Protein AF-A0A357B0D9-F1 (afdb_monomer_lite)

pLDDT: mean 91.03, std 8.88, range [51.78, 98.38]

Secondary structure (DSSP, 8-state):
---PPPSS--GGGTHHHHHHHHHHTTTT-----TTS-----PPPPPPTTSPPPHHHHHHTT-

Sequence (62 aa):
MMKELPKVYDPKQVEKKIYDMWIEGNYFHAERDPDKTPFTIVIPPPNVTGQLHLGHAFDETI

Foldseek 3Di:
DDDDDDPDDDCVVPVVVVVVVCVVVVVVDDDDDPVDDDDDDDDPDDDPPDDDDVVSVVVVVD

Radius of gyration: 17.53 Å; chains: 1; bounding box: 48×26×40 Å

Structure (mmCIF, N/CA/C/O backbone):
data_AF-A0A357B0D9-F1
#
_entry.id   AF-A0A357B0D9-F1
#
loop_
_atom_site.group_PDB
_atom_site.id
_atom_site.type_symbol
_atom_site.label_atom_id
_atom_site.label_alt_id
_atom_site.label_comp_id
_atom_site.label_asym_id
_atom_site.label_entity_id
_atom_site.label_seq_id
_atom_site.pdbx_PDB_ins_code
_atom_site.Cartn_x
_atom_site.Cartn_y
_atom_site.Cartn_z
_atom_site.occupancy
_atom_site.B_iso_or_equiv
_atom_site.auth_seq_id
_atom_site.auth_comp_id
_atom_site.auth_asym_id
_atom_site.auth_atom_id
_atom_site.pdbx_PDB_model_num
ATOM 1 N N . MET A 1 1 ? -35.637 7.095 2.201 1.00 51.78 1 MET A N 1
ATOM 2 C CA . MET A 1 1 ? -35.017 7.935 3.248 1.00 51.78 1 MET A CA 1
ATOM 3 C C . MET A 1 1 ? -33.602 8.263 2.807 1.00 51.78 1 MET A C 1
ATOM 5 O O . MET A 1 1 ? -32.896 7.341 2.413 1.00 51.78 1 MET A O 1
ATOM 9 N N . MET A 1 2 ? -33.216 9.539 2.795 1.00 58.72 2 MET A N 1
ATOM 10 C CA . MET A 1 2 ? -31.840 9.941 2.487 1.00 58.72 2 MET A CA 1
ATOM 11 C C . MET A 1 2 ? -30.955 9.541 3.668 1.00 58.72 2 MET A C 1
ATOM 13 O O . MET A 1 2 ? -31.266 9.873 4.809 1.00 58.72 2 MET A O 1
ATOM 17 N N . LYS A 1 3 ? -29.907 8.759 3.411 1.00 77.44 3 LYS A N 1
ATOM 18 C CA . LYS A 1 3 ? -28.964 8.346 4.450 1.00 77.44 3 LYS A CA 1
ATOM 19 C C . LYS A 1 3 ? -27.987 9.501 4.660 1.00 77.44 3 LYS A C 1
ATOM 21 O O . LYS A 1 3 ? -27.153 9.746 3.794 1.00 77.44 3 LYS A O 1
ATOM 26 N N . GLU A 1 4 ? -28.139 10.241 5.754 1.00 84.88 4 GLU A N 1
ATOM 27 C CA . GLU A 1 4 ? -27.206 11.315 6.106 1.00 84.88 4 GLU A CA 1
ATOM 28 C C . GLU A 1 4 ? -25.829 10.741 6.460 1.00 84.88 4 GLU A C 1
ATOM 30 O O . GLU A 1 4 ? -25.721 9.677 7.080 1.00 84.88 4 GLU A O 1
ATOM 35 N N . LEU A 1 5 ? -24.770 11.437 6.040 1.00 88.75 5 LEU A N 1
ATOM 36 C CA . LEU A 1 5 ? -23.401 11.064 6.380 1.00 88.75 5 LEU A CA 1
ATOM 37 C C . LEU A 1 5 ? -23.121 11.390 7.856 1.00 88.75 5 LEU A C 1
ATOM 39 O O . LEU A 1 5 ? -23.539 12.447 8.337 1.00 88.75 5 LEU A O 1
ATOM 43 N N . PRO A 1 6 ? -22.394 10.521 8.582 1.00 89.69 6 PRO A N 1
ATOM 44 C CA . PRO A 1 6 ? -21.949 10.829 9.933 1.00 89.69 6 PRO A CA 1
ATOM 45 C C . PRO A 1 6 ? -21.134 12.124 9.968 1.00 89.69 6 PRO A C 1
ATOM 47 O O . PRO A 1 6 ? -20.348 12.404 9.066 1.00 89.69 6 PRO A O 1
ATOM 50 N N . LYS A 1 7 ? -21.269 12.891 11.054 1.00 93.19 7 LYS A N 1
ATOM 51 C CA . LYS A 1 7 ? -20.486 14.123 11.255 1.00 93.19 7 LYS A CA 1
ATOM 52 C C . LYS A 1 7 ? -18.988 13.861 11.441 1.00 93.19 7 LYS A C 1
ATOM 54 O O . LYS A 1 7 ? -18.187 14.759 11.216 1.00 93.19 7 LYS A O 1
ATOM 59 N N . VAL A 1 8 ? -18.627 12.657 11.886 1.00 95.75 8 VAL A N 1
ATOM 60 C CA . VAL A 1 8 ? -17.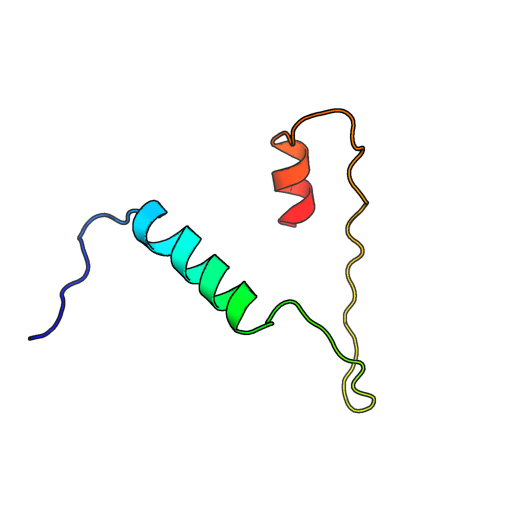243 12.227 12.110 1.00 95.75 8 VAL A CA 1
ATOM 61 C C . VAL A 1 8 ? -16.958 11.032 11.215 1.00 95.75 8 VAL A C 1
ATOM 63 O O . VAL A 1 8 ? -17.728 10.072 11.194 1.00 95.75 8 VAL A O 1
ATOM 66 N N . TYR A 1 9 ? -15.851 11.103 10.484 1.00 94.69 9 TYR A N 1
ATOM 67 C CA . TYR A 1 9 ? -15.384 10.020 9.632 1.00 94.69 9 TYR A CA 1
ATOM 68 C C . TYR A 1 9 ? -14.704 8.923 10.461 1.00 94.69 9 TYR A C 1
ATOM 70 O O . TYR A 1 9 ? -13.855 9.216 11.301 1.00 94.69 9 TYR A O 1
ATOM 78 N N . ASP A 1 10 ? -15.062 7.667 10.196 1.00 95.00 10 ASP A N 1
ATOM 79 C CA . ASP A 1 10 ? -14.411 6.480 10.754 1.00 95.00 10 ASP A CA 1
ATOM 80 C C . ASP A 1 10 ? -13.823 5.638 9.606 1.00 95.00 10 ASP A C 1
ATOM 82 O O . ASP A 1 10 ? -14.578 4.951 8.906 1.00 95.00 10 ASP A O 1
ATOM 86 N N . PRO A 1 11 ? -12.492 5.668 9.395 1.00 96.88 11 PRO A N 1
ATOM 87 C CA . PRO A 1 11 ? -11.844 4.928 8.314 1.00 96.88 11 PRO A CA 1
ATOM 88 C C . PRO A 1 11 ? -12.090 3.420 8.381 1.00 96.88 11 PRO A C 1
ATOM 90 O O . PRO A 1 11 ? -12.223 2.766 7.345 1.00 96.88 11 PRO A O 1
ATOM 93 N N . LYS A 1 12 ? -12.257 2.859 9.587 1.00 96.19 12 LYS A N 1
ATOM 94 C CA . LYS A 1 12 ? -12.447 1.412 9.779 1.00 96.19 12 LYS A CA 1
ATOM 95 C C . LYS A 1 12 ? -13.737 0.898 9.146 1.00 96.19 12 LYS A C 1
ATOM 97 O O . LYS A 1 12 ? -13.830 -0.285 8.826 1.00 96.19 12 LYS A O 1
ATOM 102 N N . GLN A 1 13 ? -14.725 1.771 8.945 1.00 94.38 13 GLN A N 1
ATOM 103 C CA . GLN A 1 13 ? -15.985 1.424 8.283 1.00 94.38 13 GLN A CA 1
ATOM 104 C C . GLN A 1 13 ? -15.860 1.366 6.754 1.00 94.38 13 GLN A C 1
ATOM 106 O O . GLN A 1 13 ? -16.780 0.887 6.087 1.00 94.38 13 GLN A O 1
ATOM 111 N N . VAL A 1 14 ? -14.752 1.861 6.190 1.00 95.44 14 VAL A N 1
ATOM 112 C CA . VAL A 1 14 ? -14.590 2.064 4.746 1.00 95.44 14 VAL A CA 1
ATOM 113 C C . VAL A 1 14 ? -13.394 1.300 4.188 1.00 95.44 14 VAL A C 1
ATOM 115 O O . VAL A 1 14 ? -13.564 0.587 3.202 1.00 95.44 14 VAL A O 1
ATOM 118 N N . GLU A 1 15 ? -12.221 1.389 4.819 1.00 97.94 15 GLU A N 1
ATOM 119 C CA . GLU A 1 15 ? -10.947 0.872 4.290 1.00 97.94 15 GLU A CA 1
ATOM 120 C C . GLU A 1 15 ? -11.036 -0.590 3.846 1.00 97.94 15 GLU A C 1
ATOM 122 O O . GLU A 1 15 ? -10.771 -0.898 2.684 1.00 97.94 15 GLU A O 1
ATOM 127 N N . LYS A 1 16 ? -11.497 -1.485 4.733 1.00 97.56 16 LYS A N 1
ATOM 128 C CA . LYS A 1 16 ? -11.604 -2.913 4.404 1.00 97.56 16 LYS A CA 1
ATOM 129 C C . LYS A 1 16 ? -12.562 -3.156 3.237 1.00 97.56 16 LYS A C 1
ATOM 131 O O . LYS A 1 16 ? -12.231 -3.898 2.325 1.00 97.56 16 LYS A O 1
ATOM 136 N N . LYS A 1 17 ? -13.730 -2.507 3.243 1.00 97.19 17 LYS A N 1
ATOM 137 C CA . LYS A 1 17 ? -14.741 -2.677 2.190 1.00 97.19 17 LYS A CA 1
ATOM 138 C C . LYS A 1 17 ? -14.209 -2.239 0.824 1.00 97.19 17 LYS A C 1
ATOM 140 O O . LYS A 1 17 ? -14.488 -2.895 -0.174 1.00 97.19 17 LYS A O 1
ATOM 145 N N . ILE A 1 18 ? -13.496 -1.115 0.770 1.00 98.19 18 ILE A N 1
ATOM 146 C CA . ILE A 1 18 ? -12.925 -0.602 -0.479 1.00 98.19 18 ILE A CA 1
ATOM 147 C C . ILE A 1 18 ? -11.803 -1.512 -0.969 1.00 98.19 18 ILE A C 1
ATOM 149 O O . ILE A 1 18 ? -11.765 -1.829 -2.154 1.00 98.19 18 ILE A O 1
ATOM 153 N N . TYR A 1 19 ? -10.940 -1.978 -0.066 1.00 98.06 19 TYR A N 1
ATOM 154 C CA . TYR A 1 19 ? -9.885 -2.916 -0.428 1.00 98.06 19 TYR A CA 1
ATOM 155 C C . TYR A 1 19 ? -10.457 -4.238 -0.954 1.00 98.06 19 TYR A C 1
ATOM 157 O O . TYR A 1 19 ? -10.060 -4.683 -2.027 1.00 98.06 19 TYR A O 1
ATOM 165 N N . ASP A 1 20 ? -11.445 -4.818 -0.261 1.00 98.12 20 ASP A N 1
ATOM 166 C CA . ASP A 1 20 ? -12.138 -6.032 -0.708 1.00 98.12 20 ASP A CA 1
ATOM 167 C C . ASP A 1 20 ? -12.757 -5.822 -2.103 1.00 98.12 20 ASP A C 1
ATOM 169 O O . ASP A 1 20 ? -12.545 -6.634 -2.997 1.00 98.12 20 ASP A O 1
ATOM 173 N N . MET A 1 21 ? -13.433 -4.688 -2.334 1.00 98.31 21 MET A N 1
ATOM 174 C CA . MET A 1 21 ? -13.983 -4.326 -3.647 1.00 98.31 21 MET A CA 1
ATOM 175 C C . MET A 1 21 ? -12.898 -4.252 -4.734 1.00 98.31 21 MET A C 1
ATOM 177 O O . MET A 1 21 ? -13.135 -4.685 -5.864 1.00 98.31 21 MET A O 1
ATOM 181 N N . TRP A 1 22 ? -11.714 -3.713 -4.422 1.00 98.38 22 TRP A N 1
ATOM 182 C CA 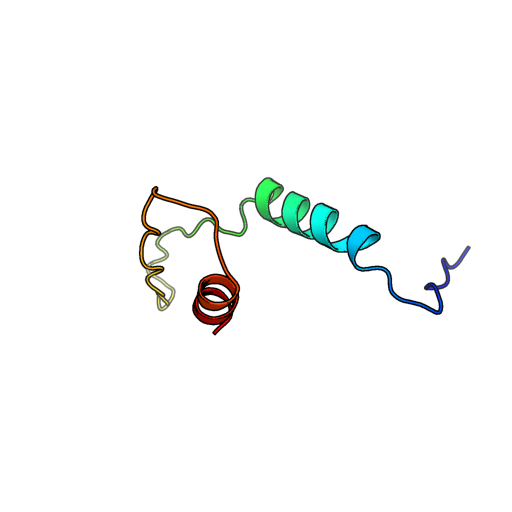. TRP A 1 22 ? -10.605 -3.660 -5.375 1.00 98.38 22 TRP A CA 1
ATOM 183 C C . TRP A 1 22 ? -10.063 -5.046 -5.738 1.00 98.38 22 TRP A C 1
ATOM 185 O O . TRP A 1 22 ? -9.763 -5.311 -6.905 1.00 98.38 22 TRP A O 1
ATOM 195 N N . ILE A 1 23 ? -9.967 -5.930 -4.746 1.00 98.06 23 ILE A N 1
ATOM 196 C CA . ILE A 1 23 ? -9.525 -7.314 -4.933 1.00 98.06 23 ILE A CA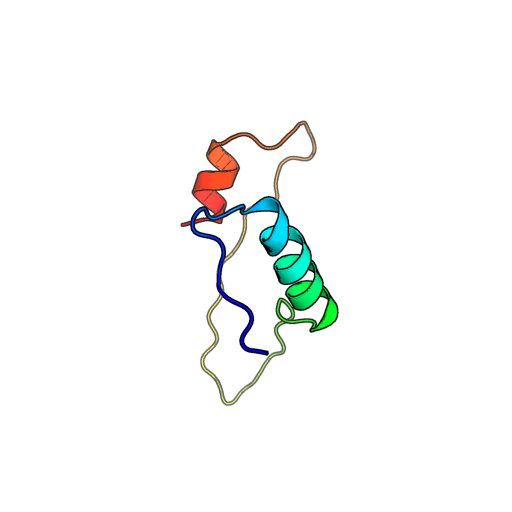 1
ATOM 197 C C . ILE A 1 23 ? -10.564 -8.108 -5.733 1.00 98.06 23 ILE A C 1
ATOM 199 O O . ILE A 1 23 ? -10.220 -8.714 -6.745 1.00 98.06 23 ILE A O 1
ATOM 203 N N . G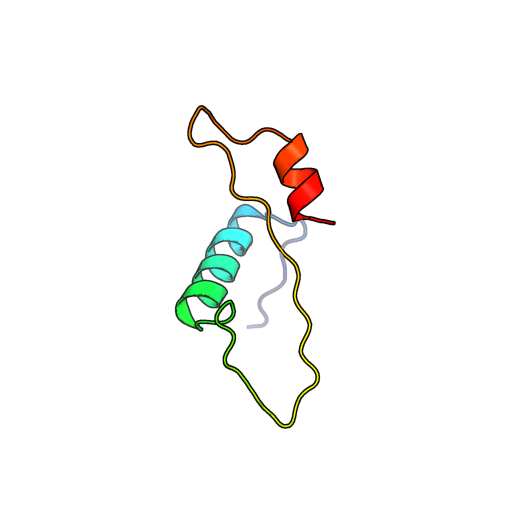LU A 1 24 ? -11.834 -8.069 -5.327 1.00 98.25 24 GLU A N 1
ATOM 204 C CA . GLU A 1 24 ? -12.935 -8.793 -5.979 1.00 98.25 24 GLU A CA 1
ATOM 205 C C . GLU A 1 24 ? -13.144 -8.355 -7.432 1.00 98.25 24 GLU A C 1
ATOM 207 O O . GLU A 1 24 ? -13.418 -9.184 -8.299 1.00 98.25 24 GLU A O 1
ATOM 212 N N . GLY A 1 25 ? -12.985 -7.060 -7.717 1.00 98.00 25 GLY A N 1
ATOM 213 C CA . GLY A 1 25 ? -13.069 -6.528 -9.076 1.00 98.00 25 GLY A CA 1
ATOM 214 C C . GLY A 1 25 ? -11.801 -6.705 -9.913 1.00 98.00 25 GLY A C 1
ATOM 215 O O . GLY A 1 25 ? -11.773 -6.240 -11.051 1.00 98.00 25 GLY A O 1
ATOM 216 N N . ASN A 1 26 ? -10.764 -7.359 -9.379 1.00 97.44 26 ASN A N 1
ATOM 217 C CA . ASN A 1 26 ? -9.486 -7.596 -10.053 1.00 97.44 26 ASN A CA 1
ATOM 218 C C . ASN A 1 26 ? -8.804 -6.305 -10.558 1.00 97.44 26 ASN A C 1
ATOM 220 O O . ASN A 1 26 ? -8.138 -6.299 -11.592 1.00 97.44 26 ASN A O 1
ATOM 224 N N . TYR A 1 27 ? -8.975 -5.191 -9.839 1.00 96.69 27 TYR A N 1
ATOM 225 C CA . TYR A 1 27 ? -8.551 -3.867 -10.312 1.00 96.69 27 TYR A CA 1
ATOM 226 C C . TYR A 1 27 ? -7.029 -3.656 -10.296 1.00 96.69 27 TYR A C 1
ATOM 228 O O . TYR A 1 27 ? -6.535 -2.754 -10.966 1.00 96.69 27 TYR A O 1
ATOM 236 N N . PHE A 1 28 ? -6.283 -4.479 -9.554 1.00 94.81 28 PHE A N 1
ATOM 237 C CA . PHE A 1 28 ? -4.815 -4.451 -9.540 1.00 94.81 28 PHE A CA 1
ATOM 238 C C . PHE A 1 28 ? -4.181 -5.254 -10.684 1.00 94.81 28 PHE A C 1
ATOM 240 O O . PHE A 1 28 ? -2.967 -5.198 -10.872 1.00 94.81 28 PHE A O 1
ATOM 247 N N . HIS A 1 29 ? -4.976 -6.015 -11.439 1.00 95.00 29 HIS A N 1
ATOM 248 C CA . HIS A 1 29 ? -4.477 -6.812 -12.551 1.00 95.00 29 HIS A CA 1
ATOM 249 C C . HIS A 1 29 ? -4.320 -5.959 -13.805 1.00 95.00 29 HIS A C 1
ATOM 251 O O . HIS A 1 29 ? -5.267 -5.318 -14.261 1.00 95.00 29 HIS A O 1
ATOM 257 N N . ALA A 1 30 ? -3.126 -5.988 -14.388 1.00 93.19 30 ALA A N 1
ATOM 258 C CA . ALA A 1 30 ? -2.830 -5.314 -15.641 1.00 93.19 30 ALA A CA 1
ATOM 259 C C . ALA A 1 30 ? -2.638 -6.343 -16.760 1.00 93.19 30 ALA A C 1
ATOM 261 O O . ALA A 1 30 ? -1.826 -7.258 -16.642 1.00 93.19 30 ALA A O 1
ATOM 262 N N . GLU A 1 31 ? -3.350 -6.148 -17.869 1.00 93.75 31 GLU A N 1
ATOM 263 C CA . GLU A 1 31 ? -3.143 -6.879 -19.121 1.00 93.75 31 GLU A CA 1
ATOM 264 C C . GLU A 1 31 ? -2.441 -5.988 -20.143 1.00 93.75 31 GLU A C 1
ATOM 266 O O . GLU A 1 31 ? -2.660 -4.773 -20.195 1.00 93.75 31 GLU A O 1
ATOM 271 N N . ARG A 1 32 ? -1.601 -6.592 -20.988 1.00 92.25 32 ARG A N 1
ATOM 272 C CA . ARG A 1 32 ? -0.929 -5.856 -22.062 1.00 92.25 32 ARG A CA 1
ATOM 273 C C . ARG A 1 32 ? -1.951 -5.438 -23.116 1.00 92.25 32 ARG A C 1
ATOM 275 O O . ARG A 1 32 ? -2.484 -6.278 -23.833 1.00 92.25 32 ARG A O 1
ATOM 282 N N . ASP A 1 33 ? -2.116 -4.133 -23.274 1.00 95.31 33 ASP A N 1
ATOM 283 C CA . ASP A 1 33 ? -2.933 -3.524 -24.319 1.00 95.31 33 ASP A CA 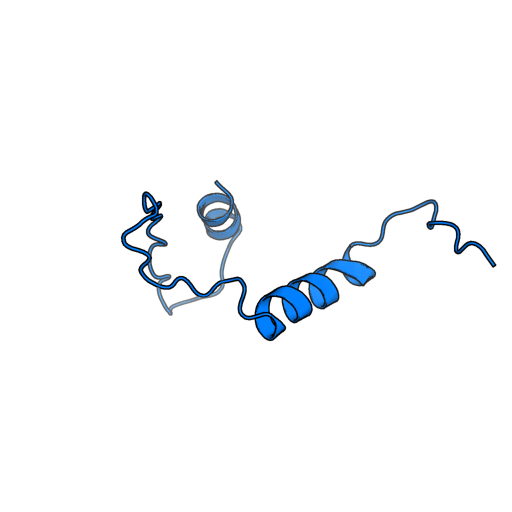1
ATOM 284 C C . ASP A 1 33 ? -2.024 -2.776 -25.316 1.00 95.31 33 ASP A C 1
ATOM 286 O O . ASP A 1 33 ? -1.440 -1.755 -24.945 1.00 95.31 33 ASP A O 1
ATOM 290 N N . PRO A 1 34 ? -1.838 -3.282 -26.553 1.00 95.56 34 PRO A N 1
ATOM 291 C CA . PRO A 1 34 ? -0.996 -2.637 -27.563 1.00 95.56 34 PRO A CA 1
ATOM 292 C C . PRO A 1 34 ? -1.451 -1.229 -27.967 1.00 95.56 34 PRO A C 1
ATOM 294 O O . PRO A 1 34 ? -0.624 -0.464 -28.462 1.00 95.56 34 PRO A O 1
ATOM 297 N N . ASP A 1 35 ? -2.724 -0.888 -27.750 1.00 97.62 35 ASP A N 1
ATOM 298 C CA . ASP A 1 35 ? -3.300 0.405 -28.132 1.00 97.62 35 ASP A CA 1
ATOM 299 C C . ASP A 1 35 ? -3.126 1.475 -27.038 1.00 97.62 35 ASP A C 1
ATOM 301 O O . ASP A 1 35 ? -3.497 2.637 -27.227 1.00 97.62 35 ASP A O 1
ATOM 305 N N . LYS A 1 36 ? -2.550 1.111 -25.883 1.00 96.31 36 LYS A N 1
ATOM 306 C CA . LYS A 1 36 ? -2.317 2.015 -24.750 1.00 96.31 36 LYS A CA 1
ATOM 307 C C . LYS A 1 36 ? -0.832 2.174 -24.456 1.00 96.31 36 LYS A C 1
ATOM 309 O O . LYS A 1 36 ? -0.049 1.231 -24.526 1.00 96.31 36 LYS A O 1
ATOM 314 N N . THR A 1 37 ? -0.452 3.375 -24.031 1.00 96.38 37 THR A N 1
ATOM 315 C CA . THR A 1 37 ? 0.891 3.619 -23.497 1.00 96.38 37 THR A CA 1
ATOM 316 C C . THR A 1 37 ? 0.991 3.018 -22.092 1.00 96.38 37 THR A C 1
ATOM 318 O O . THR A 1 37 ? 0.229 3.435 -21.216 1.00 96.38 37 THR A O 1
ATOM 321 N N . PRO A 1 38 ? 1.902 2.060 -21.842 1.00 95.00 38 PRO A N 1
ATOM 322 C CA . PRO A 1 38 ? 2.056 1.468 -20.522 1.00 95.00 38 PRO A CA 1
ATOM 323 C C . PRO A 1 38 ? 2.698 2.455 -19.543 1.00 95.00 38 PRO A C 1
ATOM 325 O O . PRO A 1 38 ? 3.556 3.259 -19.913 1.00 95.00 38 PRO A O 1
ATOM 328 N N . PHE A 1 39 ? 2.321 2.334 -18.274 1.00 94.56 39 PHE A N 1
ATOM 329 C CA . PHE A 1 39 ? 3.006 2.954 -17.149 1.00 94.56 39 PHE A CA 1
ATOM 330 C C . PHE A 1 39 ? 3.349 1.861 -16.141 1.00 94.56 39 PHE A C 1
ATOM 332 O O . PHE A 1 39 ? 2.480 1.079 -15.757 1.00 94.56 39 PHE A O 1
ATOM 339 N N . THR A 1 40 ? 4.616 1.800 -15.740 1.00 93.62 40 THR A N 1
ATOM 340 C CA . THR A 1 40 ? 5.132 0.738 -14.876 1.00 93.62 40 THR A CA 1
ATOM 341 C C . THR A 1 40 ? 5.901 1.359 -13.724 1.00 93.62 40 THR A C 1
ATOM 343 O O . THR A 1 40 ? 6.820 2.145 -13.948 1.00 93.62 40 THR A O 1
ATOM 346 N N . ILE A 1 41 ? 5.552 0.959 -12.505 1.00 93.81 41 ILE A N 1
ATOM 347 C CA . ILE A 1 41 ? 6.319 1.226 -11.287 1.00 93.81 41 ILE A CA 1
ATOM 348 C C . ILE A 1 41 ? 6.815 -0.123 -10.771 1.00 93.81 41 ILE A C 1
ATOM 350 O O . ILE A 1 41 ? 6.066 -1.100 -10.761 1.00 93.81 41 ILE A O 1
ATOM 354 N N . VAL A 1 42 ? 8.087 -0.190 -10.383 1.00 92.31 42 VAL A N 1
ATOM 355 C CA . VAL A 1 42 ? 8.673 -1.387 -9.773 1.00 92.31 42 VAL A CA 1
ATOM 356 C C . VAL A 1 42 ? 8.626 -1.220 -8.263 1.00 92.31 42 VAL A C 1
ATOM 358 O O . VAL A 1 42 ? 9.253 -0.307 -7.738 1.00 92.31 42 VAL A O 1
ATOM 361 N N . ILE A 1 43 ? 7.922 -2.124 -7.588 1.00 89.88 43 ILE A N 1
ATOM 362 C CA . ILE A 1 43 ? 7.927 -2.220 -6.128 1.00 89.88 43 ILE A CA 1
ATOM 363 C C . ILE A 1 43 ? 9.093 -3.132 -5.715 1.00 89.88 43 ILE A C 1
ATOM 365 O O . ILE A 1 43 ? 9.146 -4.283 -6.173 1.00 89.88 43 ILE A O 1
ATOM 369 N N . PRO A 1 44 ? 10.056 -2.656 -4.905 1.00 83.69 44 PRO A N 1
ATOM 370 C CA . PRO A 1 44 ? 11.161 -3.487 -4.451 1.00 83.69 44 PRO A CA 1
ATOM 371 C C . PRO A 1 44 ? 10.622 -4.619 -3.559 1.00 83.69 44 PRO A C 1
ATOM 373 O O . PRO A 1 44 ? 9.874 -4.364 -2.617 1.00 83.69 44 PRO A O 1
ATOM 376 N N . PRO A 1 45 ? 10.983 -5.890 -3.814 1.00 83.88 45 PRO A N 1
ATOM 377 C CA . PRO A 1 45 ? 10.488 -6.988 -2.997 1.00 83.88 45 PRO A CA 1
ATOM 378 C C . PRO A 1 45 ? 10.980 -6.823 -1.549 1.00 83.88 45 PRO A C 1
ATOM 380 O O . PRO A 1 45 ? 12.187 -6.663 -1.332 1.00 83.88 45 PRO A O 1
ATOM 383 N N . PRO A 1 46 ? 10.087 -6.884 -0.545 1.00 78.25 46 PRO A N 1
ATOM 384 C CA . PRO A 1 46 ? 10.496 -6.740 0.841 1.00 78.25 46 PRO A CA 1
ATOM 385 C C . PRO A 1 46 ? 11.312 -7.958 1.290 1.00 78.25 46 PRO A C 1
ATOM 387 O O . PRO A 1 46 ? 11.025 -9.101 0.923 1.00 78.25 46 PRO A O 1
ATOM 390 N N . ASN A 1 47 ? 12.312 -7.730 2.144 1.00 82.62 47 ASN A N 1
ATOM 391 C CA . ASN A 1 47 ? 13.047 -8.819 2.784 1.00 82.62 47 ASN A CA 1
ATOM 392 C C . ASN A 1 47 ? 12.116 -9.583 3.743 1.00 82.62 47 ASN A C 1
ATOM 394 O O . ASN A 1 47 ? 11.521 -8.991 4.644 1.00 82.62 47 ASN A O 1
ATOM 398 N N . VAL A 1 48 ? 12.026 -10.911 3.595 1.00 74.94 48 VAL A N 1
ATOM 399 C CA . VAL A 1 48 ? 11.139 -11.794 4.388 1.00 74.94 48 VAL A CA 1
ATOM 400 C C . VAL A 1 48 ? 11.734 -12.091 5.777 1.00 74.94 48 VAL A C 1
ATOM 402 O O . VAL A 1 48 ? 11.830 -13.236 6.211 1.00 74.94 48 VAL A O 1
ATOM 405 N N . THR A 1 49 ? 12.216 -11.061 6.469 1.00 74.56 49 THR A N 1
ATOM 406 C CA . THR A 1 49 ? 12.958 -11.189 7.736 1.00 74.56 49 THR A CA 1
ATOM 407 C C . THR A 1 49 ? 12.312 -10.437 8.902 1.00 74.56 49 THR A C 1
ATOM 409 O O . THR A 1 49 ? 12.844 -10.475 10.009 1.00 74.56 49 THR A O 1
ATOM 412 N N . GLY A 1 50 ? 11.172 -9.764 8.701 1.00 78.00 50 GLY A N 1
ATOM 413 C CA . GLY A 1 50 ? 10.513 -8.984 9.753 1.00 78.00 50 GLY A CA 1
ATOM 414 C C . GLY A 1 50 ? 9.150 -8.404 9.366 1.00 78.00 50 GLY A C 1
ATOM 415 O O . GLY A 1 50 ? 8.566 -8.769 8.350 1.00 78.00 50 GLY A O 1
ATOM 416 N N . GLN A 1 51 ? 8.634 -7.509 10.212 1.00 86.50 51 GLN A N 1
ATOM 417 C CA . GLN A 1 51 ? 7.407 -6.746 9.959 1.00 86.50 51 GLN A CA 1
ATOM 418 C C . GLN A 1 51 ? 7.711 -5.452 9.198 1.00 86.50 51 GLN A C 1
ATOM 420 O O . GLN A 1 51 ? 8.796 -4.881 9.324 1.00 86.50 51 GLN A O 1
ATOM 425 N N . LEU A 1 52 ? 6.723 -4.951 8.456 1.00 89.31 52 LEU A N 1
ATOM 426 C CA . LEU A 1 52 ? 6.818 -3.645 7.814 1.00 89.31 52 LEU A CA 1
ATOM 427 C C . LEU A 1 52 ? 6.834 -2.527 8.867 1.00 89.31 52 LEU A C 1
ATOM 429 O O . LEU A 1 52 ? 5.985 -2.473 9.752 1.00 89.31 52 LEU A O 1
ATOM 433 N N . HIS A 1 53 ? 7.786 -1.605 8.746 1.00 91.31 53 HIS A N 1
ATOM 434 C CA . HIS A 1 53 ? 7.809 -0.330 9.468 1.00 91.31 53 HIS A CA 1
ATOM 435 C C . HIS A 1 53 ? 7.349 0.853 8.598 1.00 91.31 53 HIS A C 1
ATOM 437 O O . HIS A 1 53 ? 7.259 0.732 7.377 1.00 91.31 53 HIS A O 1
ATOM 443 N N . LEU A 1 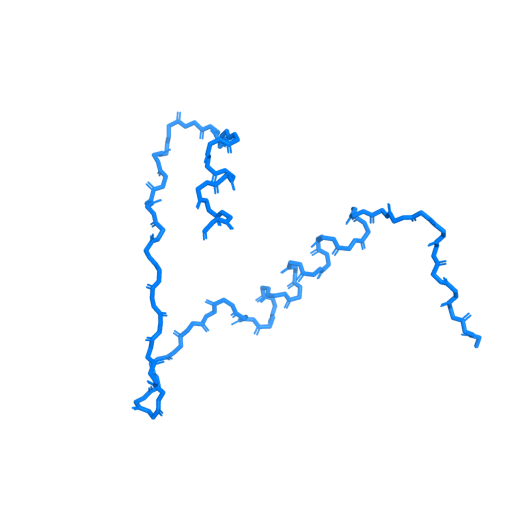54 ? 7.175 2.031 9.214 1.00 93.81 54 LEU A N 1
ATOM 444 C CA . LEU A 1 54 ? 6.731 3.273 8.554 1.00 93.81 54 LEU A CA 1
ATOM 445 C C . LEU A 1 54 ? 7.541 3.662 7.308 1.00 93.81 54 LEU A C 1
ATOM 447 O O . LEU A 1 54 ? 6.970 4.223 6.384 1.00 93.81 54 LEU A O 1
ATOM 451 N N . GLY A 1 55 ? 8.835 3.330 7.249 1.00 91.75 55 GLY A N 1
ATOM 452 C CA . GLY A 1 55 ? 9.641 3.530 6.037 1.00 91.75 55 GLY A CA 1
ATOM 453 C C . GLY A 1 55 ? 9.076 2.831 4.791 1.00 91.75 55 GLY A C 1
ATOM 454 O O . GLY A 1 55 ? 9.036 3.452 3.741 1.00 91.75 55 GLY A O 1
ATOM 455 N N . HIS A 1 56 ? 8.556 1.603 4.914 1.00 91.44 56 HIS A N 1
ATOM 456 C CA . HIS A 1 56 ? 7.902 0.924 3.789 1.00 91.44 56 HIS A CA 1
ATOM 457 C C . HIS A 1 56 ? 6.579 1.601 3.440 1.00 91.44 56 HIS A C 1
ATOM 459 O O . HIS A 1 56 ? 6.279 1.796 2.277 1.00 91.44 56 HIS A O 1
ATOM 465 N N . ALA A 1 57 ? 5.797 2.006 4.448 1.00 91.69 57 ALA A N 1
ATOM 466 C CA . ALA A 1 57 ? 4.545 2.712 4.189 1.00 91.69 57 ALA A CA 1
ATOM 467 C C . ALA A 1 57 ? 4.785 4.019 3.418 1.00 91.69 57 ALA A C 1
ATOM 469 O O . ALA A 1 57 ? 3.993 4.362 2.552 1.00 91.69 57 ALA A O 1
ATOM 470 N N . PHE A 1 58 ? 5.874 4.733 3.717 1.00 93.81 58 PHE A N 1
ATOM 471 C CA . PHE A 1 58 ? 6.257 5.935 2.983 1.00 93.81 58 PHE A CA 1
ATOM 472 C C . PHE A 1 58 ? 6.694 5.621 1.545 1.00 93.81 58 PHE A C 1
ATOM 474 O O . PHE A 1 58 ? 6.174 6.250 0.632 1.00 93.81 58 PHE A O 1
ATOM 481 N N . ASP A 1 59 ? 7.590 4.647 1.351 1.00 91.56 59 ASP A N 1
ATOM 482 C CA . ASP A 1 59 ? 8.118 4.269 0.028 1.00 91.56 59 ASP A CA 1
ATOM 483 C C . ASP A 1 59 ? 7.010 3.783 -0.922 1.00 91.56 59 ASP A C 1
ATOM 485 O O . ASP A 1 59 ? 6.921 4.244 -2.049 1.00 91.56 59 ASP A O 1
ATOM 489 N N . GLU A 1 60 ? 6.088 2.946 -0.436 1.00 92.00 60 GLU A N 1
ATOM 490 C CA . GLU A 1 60 ? 4.988 2.388 -1.243 1.00 92.00 60 GLU A CA 1
ATOM 491 C C . GLU A 1 60 ? 3.828 3.376 -1.492 1.00 92.00 60 GLU A C 1
ATOM 493 O O . GLU A 1 60 ? 2.893 3.066 -2.231 1.00 92.00 60 GLU A O 1
ATOM 498 N N . THR A 1 61 ? 3.837 4.547 -0.843 1.00 92.44 61 THR A N 1
ATOM 499 C CA . THR A 1 61 ? 2.788 5.578 -1.002 1.00 92.44 61 THR A CA 1
ATOM 500 C C . THR A 1 61 ? 3.191 6.703 -1.966 1.00 92.44 61 THR A C 1
ATOM 502 O O . THR A 1 61 ? 2.316 7.450 -2.410 1.00 92.44 61 THR A O 1
ATOM 505 N N . ILE A 1 62 ? 4.484 6.857 -2.273 1.00 87.81 62 ILE A N 1
ATOM 506 C CA . ILE A 1 62 ? 5.031 7.927 -3.132 1.00 87.81 62 ILE A CA 1
ATOM 507 C C . ILE A 1 62 ? 5.229 7.430 -4.563 1.00 87.81 62 ILE A C 1
ATOM 509 O O . ILE A 1 62 ? 4.841 8.188 -5.483 1.00 87.81 62 ILE A O 1
#